Protein AF-X1L894-F1 (afdb_monomer)

Solvent-accessible surface area (backbone atoms only — not comparable to full-atom values): 7740 Å² total; per-residue (Å²): 138,91,82,78,91,79,84,74,63,86,93,44,59,90,76,36,68,68,52,55,50,50,55,46,43,44,64,72,71,45,54,77,76,86,67,96,44,71,68,57,52,55,50,51,52,52,57,46,48,60,57,44,65,78,69,63,67,86,80,81,77,84,77,46,75,64,57,51,54,54,52,53,50,53,51,50,54,49,53,50,64,73,61,56,78,83,76,69,92,71,86,83,82,86,79,93,83,82,78,95,79,87,83,87,88,86,81,88,84,78,88,130

Mean predicted aligned error: 15.14 Å

Organism: NCBI:txid412755

Foldseek 3Di:
DDDDDDDDPPPVCVPPPVSVVVVCCCVPQCVVVDDPDPVVSVVSVVVCVVVCVVVPDPDDDPCDPVNVVVVVVVVVVVVVVVPPPPPPPDDDPDDPDDDDDDDDDDDDPDDD

Secondary structure (DSSP, 8-state):
------PPPTT-GGG-HHHHHHHHHHHHHSSS---S-HHHHHHHHHHHHHHHHHH---------HHHHHHHHHHHHHHHHHHT------S--SS--S----------S-S--

Radius of gyration: 25.62 Å; Cα contacts (8 Å, |Δi|>4): 17; chains: 1; bounding box: 72×42×46 Å

Sequence (112 aa):
PNAVAVHLPIHASWLNQIEIYFAIVQKKALTPNDFLSLQMIKKRLLDFQIRYQEVARPFKWKFTRKDLKEKLKLVSDHVIKQYQPTTSQDSISEELLSGNKIQKTSSAYAYT

pLDDT: mean 75.33, std 21.71, range [30.62, 97.06]

Structure (mmCIF, N/CA/C/O backbone):
data_AF-X1L894-F1
#
_entry.id   AF-X1L894-F1
#
loop_
_atom_site.group_PDB
_atom_site.id
_atom_site.type_symbol
_atom_site.label_atom_id
_atom_site.label_alt_id
_atom_site.label_comp_id
_atom_site.label_asym_id
_atom_site.label_entity_id
_atom_site.label_seq_id
_atom_site.pdbx_PDB_ins_code
_atom_site.Cartn_x
_atom_site.Cartn_y
_atom_site.Cartn_z
_atom_site.occupancy
_atom_site.B_iso_or_equiv
_atom_site.auth_seq_id
_atom_site.auth_comp_id
_atom_site.auth_asym_id
_atom_site.auth_atom_id
_atom_site.pdbx_PDB_model_num
ATOM 1 N N . PRO A 1 1 ? 7.144 -27.912 -0.791 1.00 61.25 1 PRO A N 1
ATOM 2 C CA . PRO A 1 1 ? 6.826 -26.472 -0.631 1.00 61.25 1 PRO A CA 1
ATOM 3 C C . PRO A 1 1 ? 7.401 -25.666 -1.810 1.00 61.25 1 PRO A C 1
ATOM 5 O O . PRO A 1 1 ? 8.593 -25.765 -2.068 1.00 61.25 1 PRO A O 1
ATOM 8 N N . ASN A 1 2 ? 6.556 -24.922 -2.538 1.00 83.31 2 ASN A N 1
ATOM 9 C CA . ASN A 1 2 ? 6.882 -24.352 -3.861 1.00 83.31 2 ASN A CA 1
ATOM 10 C C . ASN A 1 2 ? 6.925 -22.809 -3.860 1.00 83.31 2 ASN A C 1
ATOM 12 O O . ASN A 1 2 ? 6.476 -22.176 -4.812 1.00 83.31 2 ASN A O 1
ATOM 16 N N . ALA A 1 3 ? 7.396 -22.185 -2.780 1.00 85.31 3 ALA A N 1
ATOM 17 C CA . ALA A 1 3 ? 7.553 -20.732 -2.727 1.00 85.31 3 ALA A CA 1
ATOM 18 C C . ALA A 1 3 ? 8.997 -20.353 -3.087 1.00 85.31 3 ALA A C 1
ATOM 20 O O . ALA A 1 3 ? 9.933 -20.839 -2.457 1.00 85.31 3 ALA A O 1
ATOM 21 N N . VAL A 1 4 ? 9.169 -19.485 -4.087 1.00 86.25 4 VAL A N 1
ATOM 22 C CA . VAL A 1 4 ? 10.472 -18.934 -4.486 1.00 86.25 4 VAL A CA 1
ATOM 23 C C . VAL A 1 4 ? 10.519 -17.467 -4.082 1.00 86.25 4 VAL A C 1
ATOM 25 O O . VAL A 1 4 ? 9.667 -16.679 -4.490 1.00 86.25 4 VAL A O 1
ATOM 28 N N . ALA A 1 5 ? 11.511 -17.099 -3.273 1.00 86.06 5 ALA A N 1
ATOM 29 C CA . ALA A 1 5 ? 11.754 -15.706 -2.925 1.00 86.06 5 ALA A CA 1
ATOM 30 C C . ALA A 1 5 ? 12.333 -14.958 -4.136 1.00 86.06 5 ALA A C 1
ATOM 32 O O . ALA A 1 5 ? 13.293 -15.412 -4.756 1.00 86.06 5 ALA A O 1
ATOM 33 N N . VAL A 1 6 ? 11.754 -13.802 -4.463 1.00 83.06 6 VAL A N 1
ATOM 34 C CA . VAL A 1 6 ? 12.240 -12.912 -5.524 1.00 83.06 6 VAL A CA 1
ATOM 35 C C . VAL A 1 6 ? 12.650 -11.593 -4.886 1.00 83.06 6 VAL A C 1
ATOM 37 O O . VAL A 1 6 ? 11.828 -10.911 -4.276 1.00 83.06 6 VAL A O 1
ATOM 40 N N . HIS A 1 7 ? 13.924 -11.233 -5.022 1.00 83.44 7 HIS A N 1
ATOM 41 C CA . HIS A 1 7 ? 14.451 -9.975 -4.502 1.00 83.44 7 HIS A CA 1
ATOM 42 C C . HIS A 1 7 ? 14.248 -8.847 -5.516 1.00 83.44 7 HIS A C 1
ATOM 44 O O . HIS A 1 7 ? 14.547 -8.998 -6.701 1.00 83.44 7 HIS A O 1
ATOM 50 N N . LEU A 1 8 ? 13.740 -7.708 -5.043 1.00 82.12 8 LEU A N 1
ATOM 51 C CA . LEU A 1 8 ? 13.641 -6.496 -5.852 1.00 82.12 8 LEU A CA 1
ATOM 52 C C . LEU A 1 8 ? 15.004 -5.787 -5.904 1.00 82.12 8 LEU A C 1
ATOM 54 O O . LEU A 1 8 ? 15.765 -5.869 -4.936 1.00 82.12 8 LEU A O 1
ATOM 58 N N .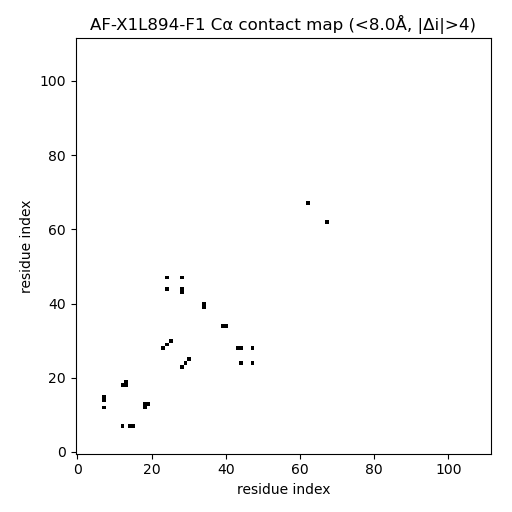 PRO A 1 9 ? 15.313 -5.059 -6.993 1.00 79.00 9 PRO A N 1
ATOM 59 C CA . PRO A 1 9 ? 16.485 -4.195 -7.038 1.00 79.00 9 PRO A CA 1
ATOM 60 C C . PRO A 1 9 ? 16.488 -3.183 -5.888 1.00 79.00 9 PRO A C 1
ATOM 62 O O . PRO A 1 9 ? 15.438 -2.717 -5.433 1.00 79.00 9 PRO A O 1
ATOM 65 N N . ILE A 1 10 ? 17.684 -2.807 -5.443 1.00 78.19 10 ILE A N 1
ATOM 66 C CA . ILE A 1 10 ? 17.860 -1.806 -4.389 1.00 78.19 10 ILE A CA 1
ATOM 67 C C . ILE A 1 10 ? 17.226 -0.481 -4.854 1.00 78.19 10 ILE A C 1
ATOM 69 O O . ILE A 1 10 ? 17.335 -0.103 -6.019 1.00 78.19 10 ILE A O 1
ATOM 73 N N . HIS A 1 11 ? 16.514 0.196 -3.947 1.00 78.19 11 HIS A N 1
ATOM 74 C CA . HIS A 1 11 ? 15.739 1.424 -4.200 1.00 78.19 11 HIS A CA 1
ATOM 75 C C . HIS A 1 11 ? 14.513 1.274 -5.128 1.00 78.19 11 HIS A C 1
ATOM 77 O O . HIS A 1 11 ? 13.900 2.273 -5.507 1.00 78.19 11 HIS A O 1
ATOM 83 N N . ALA A 1 12 ? 14.083 0.048 -5.451 1.00 81.44 12 ALA A N 1
ATOM 84 C CA . ALA A 1 12 ? 12.874 -0.208 -6.242 1.00 81.44 12 ALA A CA 1
ATOM 85 C C . ALA A 1 12 ? 11.624 -0.494 -5.382 1.00 81.44 12 ALA A C 1
ATOM 87 O O . ALA A 1 12 ? 10.787 -1.315 -5.757 1.00 81.44 12 ALA A O 1
ATOM 88 N N . SER A 1 13 ? 11.458 0.184 -4.237 1.00 78.62 13 SER A N 1
ATOM 89 C CA . SER A 1 13 ? 10.285 0.001 -3.356 1.00 78.62 13 SER A CA 1
ATOM 90 C C . SER A 1 13 ? 8.958 0.309 -4.059 1.00 78.62 13 SER A C 1
ATOM 92 O O . SER A 1 13 ? 7.940 -0.300 -3.754 1.00 78.62 13 SER A O 1
ATOM 94 N N . TRP A 1 14 ? 8.971 1.169 -5.080 1.00 77.44 14 TRP A N 1
ATOM 95 C CA . TRP A 1 14 ? 7.810 1.461 -5.926 1.00 77.44 14 TRP A CA 1
ATOM 96 C C . TRP A 1 14 ? 7.322 0.257 -6.755 1.00 77.44 14 TRP A C 1
ATOM 98 O O . TRP A 1 14 ? 6.180 0.260 -7.214 1.00 77.44 14 TRP A O 1
ATOM 108 N N . LEU A 1 15 ? 8.163 -0.767 -6.952 1.00 76.94 15 LEU A N 1
ATOM 109 C CA . LEU A 1 15 ? 7.788 -2.032 -7.595 1.00 76.94 15 LEU A CA 1
ATOM 110 C C . LEU A 1 15 ? 7.178 -3.024 -6.590 1.00 76.94 15 LEU A C 1
ATOM 112 O O . LEU A 1 15 ? 6.553 -4.010 -6.981 1.00 76.94 15 LEU A O 1
ATOM 116 N N . ASN A 1 16 ? 7.342 -2.769 -5.291 1.00 84.81 16 ASN A N 1
ATOM 117 C CA . ASN A 1 16 ? 6.863 -3.649 -4.243 1.00 84.81 16 ASN A CA 1
ATOM 118 C C . ASN A 1 16 ? 5.356 -3.460 -4.016 1.00 84.81 16 ASN A C 1
ATOM 120 O O . ASN A 1 16 ? 4.891 -2.391 -3.625 1.00 84.81 16 ASN A O 1
ATOM 124 N N . GLN A 1 17 ? 4.578 -4.523 -4.226 1.00 83.50 17 GLN A N 1
ATOM 125 C CA . GLN A 1 17 ? 3.119 -4.472 -4.098 1.00 83.50 17 GLN A CA 1
ATOM 126 C C . GLN A 1 17 ? 2.661 -4.114 -2.679 1.00 83.50 17 GLN A C 1
ATOM 128 O O . GLN A 1 17 ? 1.668 -3.401 -2.524 1.00 83.50 17 GLN A O 1
ATOM 133 N N . ILE A 1 18 ? 3.386 -4.564 -1.648 1.00 88.25 18 ILE A N 1
ATOM 134 C CA . ILE A 1 18 ? 3.013 -4.264 -0.259 1.00 88.25 18 ILE A CA 1
ATOM 135 C C . ILE A 1 18 ? 3.176 -2.773 0.066 1.00 88.25 18 ILE A C 1
ATOM 137 O O . ILE A 1 18 ? 2.348 -2.206 0.772 1.00 88.25 18 ILE A O 1
ATOM 141 N N . GLU A 1 19 ? 4.169 -2.107 -0.527 1.00 90.06 19 GLU A N 1
ATOM 142 C CA . GLU A 1 19 ? 4.395 -0.665 -0.351 1.00 90.06 19 GLU A CA 1
ATOM 143 C C . GLU A 1 19 ? 3.247 0.147 -0.963 1.00 90.06 19 GLU A C 1
ATOM 145 O O . GLU A 1 19 ? 2.753 1.107 -0.369 1.00 90.06 19 GLU A O 1
ATOM 150 N N . ILE A 1 20 ? 2.744 -0.281 -2.128 1.00 88.31 20 ILE A N 1
ATOM 151 C CA . ILE A 1 20 ? 1.564 0.328 -2.761 1.00 88.31 20 ILE A CA 1
ATOM 152 C C . ILE A 1 20 ? 0.335 0.175 -1.855 1.00 88.31 20 ILE A C 1
ATOM 154 O O . ILE A 1 20 ? -0.426 1.131 -1.682 1.00 88.31 20 ILE A O 1
ATOM 158 N N . TYR A 1 21 ? 0.141 -1.002 -1.255 1.00 91.56 21 TYR A N 1
ATOM 159 C CA . TYR A 1 21 ? -0.952 -1.231 -0.311 1.00 91.56 21 TYR A CA 1
ATOM 160 C C . TYR A 1 21 ? -0.846 -0.312 0.916 1.00 91.56 21 TYR A C 1
ATOM 162 O O . TYR A 1 21 ? -1.827 0.352 1.261 1.00 91.56 21 TYR A O 1
ATOM 170 N N . PHE A 1 22 ? 0.336 -0.181 1.523 1.00 92.62 22 PHE A N 1
ATOM 171 C CA . PHE A 1 22 ? 0.539 0.722 2.661 1.00 92.62 22 PHE A CA 1
ATOM 172 C C . PHE A 1 22 ? 0.308 2.193 2.311 1.00 92.62 22 PHE A C 1
ATOM 174 O O . PHE A 1 22 ? -0.323 2.910 3.089 1.00 92.62 22 PHE A O 1
ATOM 181 N N . ALA A 1 23 ? 0.692 2.639 1.113 1.00 92.31 23 ALA A N 1
ATOM 182 C CA . ALA A 1 23 ? 0.364 3.986 0.652 1.00 92.31 23 ALA A CA 1
ATOM 183 C C . ALA A 1 23 ? -1.159 4.222 0.559 1.00 92.31 23 ALA A C 1
ATOM 185 O O . ALA A 1 23 ? -1.641 5.325 0.835 1.00 92.31 23 ALA A O 1
ATOM 186 N N . ILE A 1 24 ? -1.937 3.199 0.187 1.00 93.94 24 ILE A N 1
ATOM 187 C CA . ILE A 1 24 ? -3.405 3.276 0.147 1.00 93.94 24 ILE A CA 1
ATOM 188 C C . ILE A 1 24 ? -3.985 3.302 1.563 1.00 93.94 24 ILE A C 1
ATOM 190 O O . ILE A 1 24 ? -4.859 4.130 1.828 1.00 93.94 24 ILE A O 1
ATOM 194 N N . VAL A 1 25 ? -3.499 2.443 2.464 1.00 95.75 25 VAL A N 1
ATOM 195 C CA . VAL A 1 25 ? -3.895 2.433 3.883 1.00 95.75 25 VAL A CA 1
ATOM 196 C C . VAL A 1 25 ? -3.653 3.807 4.504 1.00 95.75 25 VAL A C 1
ATOM 198 O O . VAL A 1 25 ? -4.571 4.379 5.091 1.00 95.75 25 VAL A O 1
ATOM 201 N N . GLN A 1 26 ? -2.470 4.387 4.294 1.00 96.06 26 GLN A N 1
ATOM 202 C CA . GLN A 1 26 ? -2.136 5.715 4.798 1.00 96.06 26 GLN A CA 1
ATOM 203 C C . GLN A 1 26 ? -3.161 6.756 4.337 1.00 96.06 26 GLN A C 1
ATOM 205 O O . GLN A 1 26 ? -3.753 7.458 5.154 1.00 96.06 26 GLN A O 1
ATOM 210 N N . LYS A 1 27 ? -3.420 6.814 3.027 1.00 95.81 27 LYS A N 1
ATOM 211 C CA . LYS A 1 27 ? -4.313 7.814 2.423 1.00 95.81 27 LYS A CA 1
ATOM 212 C C . LYS A 1 27 ? -5.787 7.626 2.775 1.00 95.81 27 LYS A C 1
ATOM 214 O O . LYS A 1 27 ? -6.512 8.610 2.830 1.00 95.81 27 LYS A O 1
ATOM 219 N N . LYS A 1 28 ? -6.258 6.385 2.935 1.00 94.75 28 LYS A N 1
ATOM 220 C CA . LYS A 1 28 ? -7.698 6.082 3.056 1.00 94.75 28 LYS A CA 1
ATOM 221 C C . LYS A 1 28 ? -8.153 5.703 4.460 1.00 94.75 28 LYS A C 1
ATOM 223 O O . LYS A 1 28 ? -9.333 5.853 4.766 1.00 94.75 28 LYS A O 1
ATOM 228 N N . ALA A 1 29 ? -7.262 5.166 5.283 1.00 94.94 29 ALA A N 1
ATOM 229 C CA . ALA A 1 29 ? -7.597 4.685 6.619 1.00 94.94 29 ALA A CA 1
ATOM 230 C C . ALA A 1 29 ? -6.986 5.547 7.724 1.00 94.94 29 ALA A C 1
ATOM 232 O O . ALA A 1 29 ? -7.624 5.676 8.767 1.00 94.94 29 ALA A O 1
ATOM 233 N N . LEU A 1 30 ? -5.801 6.124 7.484 1.00 95.38 30 LEU A N 1
ATOM 234 C CA . LEU A 1 30 ? -4.992 6.818 8.494 1.00 95.38 30 LEU A CA 1
ATOM 235 C C . LEU A 1 30 ? -4.831 8.327 8.240 1.00 95.38 30 LEU A C 1
ATOM 237 O O . LEU A 1 30 ? -4.019 8.965 8.901 1.00 95.38 30 LEU A O 1
ATOM 241 N N . THR A 1 31 ? -5.555 8.900 7.272 1.00 94.06 31 THR A N 1
ATOM 242 C CA . THR A 1 31 ? -5.533 10.346 6.998 1.00 94.06 31 THR A CA 1
ATOM 243 C C . THR A 1 31 ? -6.945 10.933 7.133 1.00 94.06 31 THR A C 1
ATOM 245 O O . THR A 1 31 ? -7.830 10.492 6.394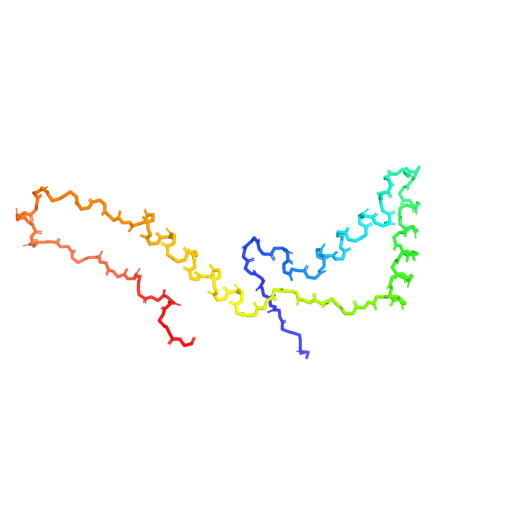 1.00 94.06 31 THR A O 1
ATOM 248 N N . PRO A 1 32 ? -7.160 11.929 8.017 1.00 91.25 32 PRO A N 1
ATOM 249 C CA . PRO A 1 32 ? -6.217 12.420 9.032 1.00 91.25 32 PRO A CA 1
ATOM 250 C C . PRO A 1 32 ? -5.944 11.366 10.125 1.00 91.25 32 PRO A C 1
ATOM 252 O O . PRO A 1 32 ? -6.731 10.440 10.316 1.00 91.25 32 PRO A O 1
ATOM 255 N N . ASN A 1 33 ? -4.803 11.478 10.810 1.00 89.44 33 ASN A N 1
ATOM 256 C CA . ASN A 1 33 ? -4.327 10.487 11.785 1.00 89.44 33 ASN A CA 1
ATOM 257 C C . ASN A 1 33 ? -4.835 10.780 13.209 1.00 89.44 33 ASN A C 1
ATOM 259 O O . ASN A 1 33 ? -4.062 10.782 14.166 1.00 89.44 33 ASN A O 1
ATOM 263 N N . ASP A 1 34 ? -6.131 11.055 13.343 1.00 90.38 34 ASP A N 1
ATOM 264 C CA . ASP A 1 34 ? -6.729 11.497 14.603 1.00 90.38 34 ASP A CA 1
ATOM 265 C C . ASP A 1 34 ? -7.332 10.304 15.347 1.00 90.38 34 ASP A C 1
ATOM 267 O O . ASP A 1 34 ? -8.497 9.939 15.161 1.00 90.38 34 ASP A O 1
ATOM 271 N N . PHE A 1 35 ? -6.519 9.662 16.190 1.00 93.38 35 PHE A N 1
ATOM 272 C CA . PHE A 1 35 ? -6.950 8.515 16.983 1.00 93.38 35 PHE A CA 1
ATOM 273 C C . PHE A 1 35 ? -6.698 8.709 18.476 1.00 93.38 35 PHE A C 1
ATOM 275 O O . PHE A 1 35 ? -5.607 9.074 18.897 1.00 93.38 35 PHE A O 1
ATOM 282 N N . LEU A 1 36 ? -7.703 8.378 19.291 1.00 94.12 36 LEU A N 1
ATOM 283 C CA . LEU A 1 36 ? -7.650 8.510 20.751 1.00 94.12 36 LEU A CA 1
ATOM 284 C C . LEU A 1 36 ? -6.981 7.314 21.449 1.00 94.12 36 LEU A C 1
ATOM 286 O O . LEU A 1 36 ? -6.683 7.378 22.637 1.00 94.12 36 LEU A O 1
ATOM 290 N N . SER A 1 37 ? -6.777 6.194 20.744 1.00 96.00 37 SER A N 1
ATOM 291 C CA . SER A 1 37 ? -6.102 5.014 21.292 1.00 96.00 37 SER A CA 1
ATOM 292 C C . SER A 1 37 ? -5.560 4.081 20.209 1.00 96.00 37 SER A C 1
ATOM 294 O O . SER A 1 37 ? -6.060 4.030 19.081 1.00 96.00 37 SER A O 1
ATOM 296 N N . LEU A 1 38 ? -4.586 3.253 20.593 1.00 95.75 38 LEU A N 1
ATOM 297 C CA . LEU A 1 38 ? -4.030 2.206 19.734 1.00 95.75 38 LEU A CA 1
ATOM 298 C C . LEU A 1 38 ? -5.080 1.158 19.324 1.00 95.75 38 LEU A C 1
ATOM 300 O O . LEU A 1 38 ? -5.053 0.658 18.200 1.00 95.75 38 LEU A O 1
ATOM 304 N N . GLN A 1 39 ? -6.033 0.845 20.208 1.00 96.88 39 GLN A N 1
ATOM 305 C CA . GLN A 1 39 ? -7.108 -0.103 19.900 1.00 96.88 39 GLN A CA 1
ATOM 306 C C . GLN A 1 39 ? -8.004 0.411 18.772 1.00 96.88 39 GLN A C 1
ATOM 308 O O . GLN A 1 39 ? -8.425 -0.366 17.913 1.00 96.88 39 GLN A O 1
ATOM 313 N N . MET A 1 40 ? -8.237 1.726 18.724 1.00 96.50 40 MET A N 1
ATOM 314 C CA . MET A 1 40 ? -9.026 2.346 17.664 1.00 96.50 40 MET A CA 1
ATOM 315 C C . MET A 1 40 ? -8.327 2.234 16.304 1.00 96.50 40 MET A C 1
ATOM 317 O O . MET A 1 40 ? -8.970 1.873 15.319 1.00 96.50 40 MET A O 1
ATOM 321 N N . ILE A 1 41 ? -7.006 2.440 16.262 1.00 95.88 41 ILE A N 1
ATOM 322 C CA . ILE A 1 41 ? -6.193 2.245 15.049 1.00 95.88 41 ILE A CA 1
ATOM 323 C C . ILE A 1 41 ? -6.249 0.781 14.599 1.00 95.88 41 ILE A C 1
ATOM 325 O O . ILE A 1 41 ? -6.516 0.501 13.431 1.00 95.88 41 ILE A O 1
ATOM 329 N N . LYS A 1 42 ? -6.055 -0.168 15.526 1.00 96.62 42 LYS A N 1
ATOM 330 C CA . LYS A 1 42 ? -6.106 -1.605 15.219 1.00 96.62 42 LYS A CA 1
ATOM 331 C C . LYS A 1 42 ? -7.449 -1.996 14.606 1.00 96.62 42 LYS A C 1
ATOM 333 O O . LYS A 1 42 ? -7.478 -2.643 13.560 1.00 96.62 42 LYS A O 1
ATOM 338 N N . LYS A 1 43 ? -8.555 -1.572 15.224 1.00 96.69 43 LYS A N 1
ATOM 339 C CA . LYS A 1 43 ? -9.901 -1.818 14.699 1.00 96.69 43 LYS A CA 1
ATOM 340 C C . LYS A 1 43 ? -10.080 -1.195 13.314 1.00 96.69 43 LYS A C 1
ATOM 342 O O . LYS A 1 43 ? -10.527 -1.878 12.398 1.00 96.69 43 LYS A O 1
ATOM 347 N N . ARG A 1 44 ? -9.666 0.063 13.137 1.00 96.19 44 ARG A N 1
ATOM 348 C CA . ARG A 1 44 ? -9.749 0.771 11.853 1.00 96.19 44 ARG A CA 1
ATOM 349 C C . ARG A 1 44 ? -9.010 0.035 10.734 1.00 96.19 44 ARG A C 1
ATOM 351 O O . ARG A 1 44 ? -9.547 -0.061 9.633 1.00 96.19 44 ARG A O 1
ATOM 358 N N . LEU A 1 45 ? -7.811 -0.482 11.005 1.00 96.88 45 LEU A N 1
ATOM 359 C CA . LEU A 1 45 ? -7.008 -1.230 10.033 1.00 96.88 45 LEU A CA 1
ATOM 360 C C . LEU A 1 45 ? -7.645 -2.575 9.656 1.00 96.88 45 LEU A C 1
ATOM 362 O O . LEU A 1 45 ? -7.678 -2.913 8.475 1.00 96.88 45 LEU A O 1
ATOM 366 N N . LEU A 1 46 ? -8.179 -3.317 10.631 1.00 97.06 46 LEU A N 1
ATOM 367 C CA . LEU A 1 46 ? -8.861 -4.593 10.378 1.00 97.06 46 LEU A CA 1
ATOM 368 C C . LEU A 1 46 ? -10.153 -4.399 9.574 1.00 97.06 46 LEU A C 1
ATOM 370 O O . LEU A 1 46 ? -10.363 -5.081 8.572 1.00 97.06 46 LEU A O 1
ATOM 374 N N . ASP A 1 47 ? -10.974 -3.421 9.958 1.00 96.88 47 ASP A N 1
ATOM 375 C CA . ASP A 1 47 ? 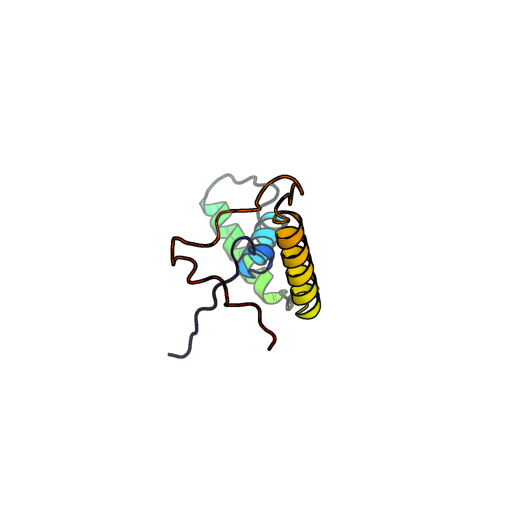-12.205 -3.087 9.235 1.00 96.88 47 ASP A CA 1
ATOM 376 C C . ASP A 1 47 ? -11.882 -2.599 7.807 1.00 96.88 47 ASP A C 1
ATOM 378 O O . ASP A 1 47 ? -12.564 -2.957 6.843 1.00 96.88 47 ASP A O 1
ATOM 382 N N . PHE A 1 48 ? -10.803 -1.817 7.644 1.00 96.56 48 PHE A N 1
ATOM 383 C CA . PHE A 1 48 ? -10.316 -1.402 6.327 1.00 96.56 48 PHE A CA 1
ATOM 384 C C . PHE A 1 48 ? -9.890 -2.600 5.477 1.00 96.56 48 PHE A C 1
ATOM 386 O O . PHE A 1 48 ? -10.251 -2.646 4.304 1.00 96.56 48 PHE A O 1
ATOM 393 N N . GLN A 1 49 ? -9.151 -3.558 6.043 1.00 95.94 49 GLN A N 1
ATOM 394 C CA . GLN A 1 49 ? -8.707 -4.753 5.327 1.00 95.94 49 GLN A CA 1
ATOM 395 C C . GLN A 1 49 ? -9.897 -5.538 4.768 1.00 95.94 49 GLN A C 1
ATOM 397 O O . GLN A 1 49 ? -9.899 -5.835 3.575 1.00 95.94 49 GLN A O 1
ATOM 402 N N . ILE A 1 50 ? -10.902 -5.837 5.601 1.00 96.81 50 ILE A N 1
ATOM 403 C CA . ILE A 1 50 ? -12.098 -6.596 5.192 1.00 96.81 50 ILE A CA 1
ATOM 404 C C . ILE A 1 50 ? -12.776 -5.898 4.010 1.00 96.81 50 ILE A C 1
ATOM 406 O O . ILE A 1 50 ? -12.932 -6.480 2.939 1.00 96.81 50 ILE A O 1
ATOM 410 N N . ARG A 1 51 ? -13.073 -4.603 4.158 1.00 95.94 51 ARG A N 1
ATOM 411 C CA . ARG A 1 51 ? -13.709 -3.815 3.096 1.00 95.94 51 ARG A CA 1
ATOM 412 C C . ARG A 1 51 ? -12.842 -3.719 1.840 1.00 95.94 51 ARG A C 1
ATOM 414 O O . ARG A 1 51 ? -13.359 -3.741 0.727 1.00 95.94 51 ARG A O 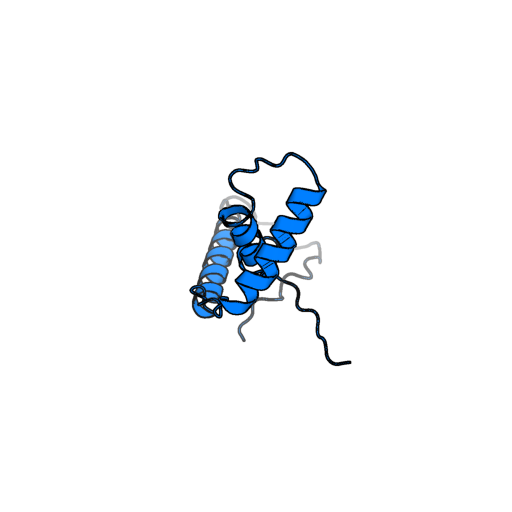1
ATOM 421 N N . TYR A 1 52 ? -11.530 -3.542 1.993 1.00 94.69 52 TYR A N 1
ATOM 422 C CA . TYR A 1 52 ? -10.627 -3.390 0.858 1.00 94.69 52 TYR A CA 1
ATOM 423 C C . TYR A 1 52 ? -10.522 -4.687 0.054 1.00 94.69 52 TYR A C 1
ATOM 425 O O . TYR A 1 52 ? -10.487 -4.611 -1.168 1.00 94.69 52 TYR A O 1
ATOM 433 N N . GLN A 1 53 ? -10.536 -5.855 0.705 1.00 93.44 53 GLN A N 1
ATOM 434 C CA . GLN A 1 53 ? -10.516 -7.160 0.034 1.00 93.44 53 GLN A CA 1
ATOM 435 C C . GLN A 1 53 ? -11.714 -7.361 -0.904 1.00 93.44 53 GLN A C 1
ATOM 437 O O . GLN A 1 53 ? -11.537 -7.889 -1.998 1.00 93.44 53 GLN A O 1
ATOM 442 N N . GLU A 1 54 ? -12.901 -6.882 -0.527 1.00 95.75 54 GLU A N 1
ATOM 443 C CA . GLU A 1 54 ? -14.119 -6.998 -1.345 1.00 95.75 54 GLU A CA 1
ATOM 444 C C . GLU A 1 54 ? -14.079 -6.134 -2.614 1.00 95.75 54 GLU A C 1
ATOM 446 O O . GLU A 1 54 ? -14.634 -6.500 -3.649 1.00 95.75 54 GLU A O 1
ATOM 451 N N . VAL A 1 55 ? -13.431 -4.967 -2.545 1.00 93.12 55 VAL A N 1
ATOM 452 C CA . VAL A 1 55 ? -13.423 -3.978 -3.640 1.00 93.12 55 VAL A CA 1
ATOM 453 C C . VAL A 1 55 ? -12.103 -3.925 -4.405 1.00 93.12 55 VAL A C 1
ATOM 455 O O . VAL A 1 55 ? -12.003 -3.207 -5.409 1.00 93.12 55 VAL A O 1
ATOM 458 N N . ALA A 1 56 ? -11.074 -4.621 -3.919 1.00 89.81 56 ALA A N 1
ATOM 459 C CA . ALA A 1 56 ? -9.748 -4.616 -4.510 1.00 89.81 56 ALA A CA 1
ATOM 460 C C . ALA A 1 56 ? -9.819 -5.110 -5.955 1.00 89.81 56 ALA A C 1
ATOM 462 O O . ALA A 1 56 ? -10.422 -6.130 -6.278 1.00 89.81 56 ALA A O 1
ATOM 463 N N . ARG A 1 57 ? -9.165 -4.365 -6.843 1.00 88.12 57 ARG A N 1
ATOM 464 C CA . ARG A 1 57 ? -8.981 -4.755 -8.239 1.00 88.12 57 ARG A CA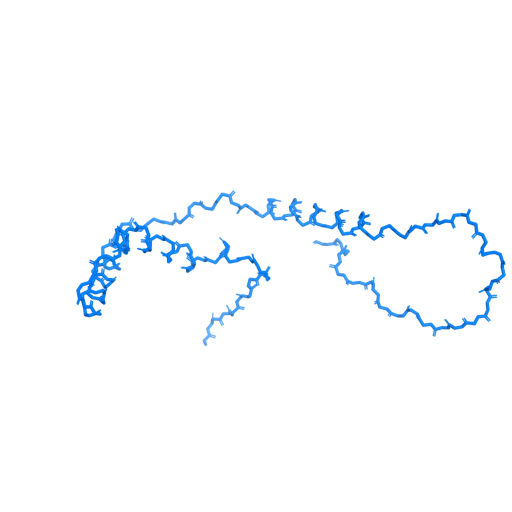 1
ATOM 465 C C . ARG A 1 57 ? -7.495 -4.959 -8.491 1.00 88.12 57 ARG A C 1
ATOM 467 O O . ARG A 1 57 ? -6.697 -4.233 -7.892 1.00 88.12 57 ARG A O 1
ATOM 474 N N . PRO A 1 58 ? -7.114 -5.880 -9.393 1.00 85.88 58 PRO A N 1
ATOM 475 C CA . PRO A 1 58 ? -5.726 -6.027 -9.798 1.00 85.88 58 PRO A CA 1
ATOM 476 C C . PRO A 1 58 ? -5.127 -4.678 -10.200 1.00 85.88 58 PRO A C 1
ATOM 478 O O . PRO A 1 58 ? -5.739 -3.906 -10.949 1.00 85.88 58 PRO A O 1
ATOM 481 N N . PHE A 1 59 ? -3.928 -4.388 -9.701 1.00 80.12 59 PHE A N 1
ATOM 482 C CA . PHE A 1 59 ? -3.220 -3.172 -10.068 1.00 80.12 59 PHE A CA 1
ATOM 483 C C . PHE A 1 59 ? -2.896 -3.199 -11.561 1.00 80.12 59 PHE A C 1
ATOM 485 O O . PHE A 1 59 ? -2.258 -4.124 -12.065 1.00 80.12 59 PHE A O 1
ATOM 492 N N . LYS A 1 60 ? -3.328 -2.160 -12.280 1.00 82.44 60 LYS A N 1
ATOM 493 C CA . LYS A 1 60 ? -2.926 -1.955 -13.672 1.00 82.44 60 LYS A CA 1
ATOM 494 C C . LYS A 1 60 ? -1.513 -1.391 -13.688 1.00 82.44 60 LYS A C 1
ATOM 496 O O . LYS A 1 60 ? -1.315 -0.190 -13.500 1.00 82.44 60 LYS A O 1
ATOM 501 N N . TRP A 1 61 ? -0.540 -2.268 -13.896 1.00 82.00 61 TRP A N 1
ATOM 502 C CA . TRP A 1 61 ? 0.854 -1.883 -14.061 1.00 82.00 61 TRP A CA 1
ATOM 503 C C . TRP A 1 61 ? 1.011 -0.974 -15.276 1.00 82.00 61 TRP A C 1
ATOM 505 O O . TRP A 1 61 ? 0.709 -1.367 -16.399 1.00 82.00 61 TRP A O 1
ATOM 515 N N . LYS A 1 62 ? 1.478 0.252 -15.037 1.00 80.19 62 LYS A N 1
ATOM 516 C CA . LYS A 1 62 ? 1.845 1.190 -16.105 1.00 80.19 62 LYS A CA 1
ATOM 517 C C . LYS A 1 62 ? 3.312 1.063 -16.513 1.00 80.19 62 LYS A C 1
ATOM 519 O O . LYS A 1 62 ? 3.657 1.495 -17.598 1.00 80.19 62 LYS A O 1
ATOM 524 N N . PHE A 1 63 ? 4.145 0.488 -15.641 1.00 80.44 63 PHE A N 1
ATOM 525 C CA . PHE A 1 63 ? 5.562 0.256 -15.892 1.00 80.44 63 PHE A CA 1
ATOM 526 C C . PHE A 1 63 ? 5.767 -1.157 -16.434 1.00 80.44 63 PHE A C 1
ATOM 528 O O . PHE A 1 63 ? 5.489 -2.152 -15.761 1.00 80.44 63 PHE A O 1
ATOM 535 N N . THR A 1 64 ? 6.220 -1.234 -17.671 1.00 84.62 64 THR A N 1
ATOM 536 C CA . THR A 1 64 ? 6.378 -2.454 -18.450 1.00 84.62 64 THR A CA 1
ATOM 537 C C . THR A 1 64 ? 7.832 -2.925 -18.461 1.00 84.62 64 THR A C 1
ATOM 539 O O . THR A 1 64 ? 8.762 -2.213 -18.083 1.00 84.62 64 THR A O 1
ATOM 542 N N . ARG A 1 65 ? 8.060 -4.146 -18.962 1.00 85.38 65 ARG A N 1
ATOM 543 C CA . ARG A 1 65 ? 9.422 -4.654 -19.206 1.00 85.38 65 ARG A CA 1
ATOM 544 C C . ARG A 1 65 ? 10.201 -3.775 -20.189 1.00 85.38 65 ARG A C 1
ATOM 546 O O . ARG A 1 65 ? 11.422 -3.710 -20.094 1.00 85.38 65 ARG A O 1
ATOM 553 N N . LYS A 1 66 ? 9.508 -3.121 -21.129 1.00 88.00 66 LYS A N 1
ATOM 554 C CA . LYS A 1 66 ? 10.120 -2.189 -22.079 1.00 88.00 66 LYS A CA 1
ATOM 555 C C . LYS A 1 66 ? 10.657 -0.962 -21.342 1.00 88.00 66 LYS A C 1
ATOM 557 O O . LYS A 1 66 ? 11.834 -0.653 -21.484 1.00 88.00 66 LYS A O 1
ATOM 562 N N . ASP A 1 67 ? 9.842 -0.379 -20.467 1.00 86.44 67 ASP A N 1
ATOM 563 C CA . ASP A 1 67 ? 10.228 0.786 -19.659 1.00 86.44 67 ASP A CA 1
ATOM 564 C C . ASP A 1 67 ? 11.421 0.469 -18.742 1.00 86.44 67 ASP A C 1
ATOM 566 O O . ASP A 1 67 ? 12.305 1.304 -18.544 1.00 86.44 67 ASP A O 1
ATOM 570 N N . LEU A 1 68 ? 11.500 -0.766 -18.221 1.00 84.38 68 LEU A N 1
ATOM 571 C CA . LEU A 1 68 ? 12.670 -1.230 -17.470 1.00 84.38 68 LEU A CA 1
ATOM 572 C C . LEU A 1 68 ? 13.936 -1.237 -18.329 1.00 84.38 68 LEU A C 1
ATOM 574 O O . LEU A 1 68 ? 14.957 -0.695 -17.909 1.00 84.38 68 LEU A O 1
ATOM 578 N N . LYS A 1 69 ? 13.873 -1.841 -19.521 1.00 88.06 69 LYS A N 1
ATOM 579 C CA . LYS A 1 69 ? 15.016 -1.907 -20.444 1.00 88.06 69 LYS A CA 1
ATOM 580 C C . LYS A 1 69 ? 15.501 -0.509 -20.829 1.00 88.06 69 LYS A C 1
ATOM 582 O O . LYS A 1 69 ? 16.703 -0.261 -20.822 1.00 88.06 69 LYS A O 1
ATOM 587 N N . GLU A 1 70 ? 14.577 0.407 -21.107 1.00 89.25 70 GLU A N 1
ATOM 588 C CA . GLU A 1 70 ? 14.900 1.801 -21.426 1.00 89.25 70 GLU A CA 1
ATOM 589 C C . GLU A 1 70 ? 15.590 2.510 -20.254 1.00 89.25 70 GLU A C 1
ATOM 591 O O . GLU A 1 70 ? 16.636 3.132 -20.446 1.00 89.25 70 GLU A O 1
ATOM 596 N N . LYS A 1 71 ? 15.080 2.358 -19.023 1.00 85.00 71 LYS A N 1
ATOM 597 C CA . LYS A 1 71 ? 15.733 2.932 -17.836 1.00 85.00 71 LYS A CA 1
ATOM 598 C C . LYS A 1 71 ? 17.130 2.367 -17.595 1.00 85.00 71 LYS A C 1
ATOM 600 O O . LYS A 1 71 ? 18.032 3.135 -17.274 1.00 85.00 71 LYS A O 1
ATOM 605 N N . LEU A 1 72 ? 17.320 1.057 -17.752 1.00 86.81 72 LEU A N 1
ATOM 606 C CA . LEU A 1 72 ? 18.636 0.432 -17.588 1.00 86.81 72 LEU A CA 1
ATOM 607 C C . LEU A 1 72 ? 19.647 0.973 -18.604 1.00 86.81 72 LEU A C 1
ATOM 609 O O . LEU A 1 72 ? 20.777 1.271 -18.224 1.00 86.81 72 LEU A O 1
ATOM 613 N N . LYS A 1 73 ? 19.228 1.176 -19.860 1.00 89.00 73 LYS A N 1
ATOM 614 C CA . LYS A 1 73 ? 20.072 1.799 -20.887 1.00 89.00 73 LYS A CA 1
ATOM 615 C C . LYS A 1 73 ? 20.502 3.211 -20.479 1.00 89.00 73 LYS A C 1
ATOM 617 O O . LYS A 1 73 ? 21.689 3.505 -20.481 1.00 89.00 73 LYS A O 1
ATOM 622 N N . LEU A 1 74 ? 19.557 4.050 -20.050 1.00 85.00 74 LEU A N 1
ATOM 623 C CA . LEU A 1 74 ? 19.851 5.421 -19.613 1.00 85.00 74 LEU A CA 1
ATOM 624 C C . LEU A 1 74 ? 20.820 5.470 -18.424 1.00 85.00 74 LEU A C 1
ATOM 626 O O . LEU A 1 74 ? 21.713 6.313 -18.395 1.00 85.00 74 LEU A O 1
ATOM 630 N N . VAL A 1 75 ? 20.657 4.571 -17.447 1.00 84.56 75 VAL A N 1
ATOM 631 C CA . VAL A 1 75 ? 21.580 4.470 -16.305 1.00 84.56 75 VAL A CA 1
ATOM 632 C C . VAL A 1 75 ? 22.967 4.042 -16.778 1.00 84.56 75 VAL A C 1
ATOM 634 O O . VAL A 1 75 ? 23.949 4.649 -16.364 1.00 84.56 75 VAL A O 1
ATOM 637 N N . SER A 1 76 ? 23.054 3.051 -17.669 1.00 83.19 76 SER A N 1
ATOM 638 C CA . SER A 1 76 ? 24.325 2.613 -18.256 1.00 83.19 76 SER A CA 1
ATOM 639 C C . SER A 1 76 ? 25.030 3.757 -18.986 1.00 83.19 76 SER A C 1
ATOM 641 O O . SER A 1 76 ? 26.201 4.019 -18.723 1.00 83.19 76 SER A O 1
ATOM 643 N N . ASP A 1 77 ? 24.314 4.485 -19.843 1.00 82.69 77 ASP A N 1
ATOM 644 C CA . ASP A 1 77 ? 24.859 5.613 -20.601 1.00 82.69 77 ASP A CA 1
ATOM 645 C C . ASP A 1 77 ? 25.331 6.739 -19.664 1.00 82.69 77 ASP A C 1
ATOM 647 O O . ASP A 1 77 ? 26.385 7.339 -19.883 1.00 82.69 77 ASP A O 1
ATOM 651 N N . HIS A 1 78 ? 24.590 7.003 -18.580 1.00 77.81 78 HIS A N 1
ATOM 652 C CA . HIS A 1 78 ? 24.992 7.972 -17.561 1.00 77.81 78 HIS A CA 1
ATOM 653 C C . HIS A 1 78 ? 26.256 7.532 -16.816 1.00 77.81 78 HIS A C 1
ATOM 655 O O . HIS A 1 78 ? 27.178 8.330 -16.675 1.00 77.81 78 HIS A O 1
ATOM 661 N N . VAL A 1 79 ? 26.327 6.277 -16.364 1.00 79.81 79 VAL A N 1
ATOM 662 C CA . VAL A 1 79 ? 27.510 5.729 -15.678 1.00 79.81 79 VAL A CA 1
ATOM 663 C C . VAL A 1 79 ? 28.737 5.783 -16.592 1.00 79.81 79 VAL A C 1
ATOM 665 O O . VAL A 1 79 ? 29.798 6.219 -16.154 1.00 79.81 79 VAL A O 1
ATOM 668 N N . ILE A 1 80 ? 28.587 5.429 -17.872 1.00 74.88 80 ILE A N 1
ATOM 669 C CA . ILE A 1 80 ? 29.664 5.506 -18.871 1.00 74.88 80 ILE A CA 1
ATOM 670 C C . ILE A 1 80 ? 30.095 6.960 -19.109 1.00 74.88 80 ILE A C 1
ATOM 672 O O . ILE A 1 80 ? 31.285 7.233 -19.226 1.00 74.88 80 ILE A O 1
ATOM 676 N N . LYS A 1 81 ? 29.159 7.917 -19.136 1.00 71.31 81 LYS A N 1
ATOM 677 C CA . LYS A 1 81 ? 29.481 9.343 -19.296 1.00 71.31 81 LYS A CA 1
ATOM 678 C C . LYS A 1 81 ? 30.201 9.930 -18.077 1.00 71.31 81 LYS A C 1
ATOM 680 O O . LYS A 1 81 ? 31.074 10.773 -18.248 1.00 71.31 81 LYS A O 1
ATOM 685 N N . GLN A 1 82 ? 29.844 9.494 -16.869 1.00 63.75 82 GLN A N 1
ATOM 686 C CA . GLN A 1 82 ? 30.528 9.887 -15.629 1.00 63.75 82 GLN A CA 1
ATOM 687 C C . GLN A 1 82 ? 31.920 9.251 -15.506 1.00 63.75 82 GLN A C 1
ATOM 689 O O . GLN A 1 82 ? 32.790 9.803 -14.842 1.00 63.75 82 GLN A O 1
ATOM 694 N N . TYR A 1 83 ? 32.135 8.109 -16.164 1.00 57.97 83 TYR A N 1
ATOM 695 C CA . TYR A 1 83 ? 33.416 7.410 -16.241 1.00 57.97 83 TYR A CA 1
ATOM 696 C C . TYR A 1 83 ? 34.043 7.542 -17.638 1.00 57.97 83 TYR A C 1
ATOM 698 O O . TYR A 1 83 ? 34.537 6.575 -18.214 1.00 57.97 83 TYR A O 1
ATOM 706 N N . GLN A 1 84 ? 34.018 8.745 -18.213 1.00 48.78 84 GLN A N 1
ATOM 707 C CA . GLN A 1 84 ? 34.997 9.082 -19.241 1.00 48.78 84 GLN A CA 1
ATOM 708 C C . GLN A 1 84 ? 36.305 9.388 -18.505 1.00 48.78 84 GLN A C 1
ATOM 710 O O . GLN A 1 84 ? 36.334 10.372 -17.760 1.00 48.78 84 GLN A O 1
ATOM 715 N N . PRO A 1 85 ? 37.376 8.580 -18.642 1.00 45.47 85 PRO A N 1
ATOM 716 C CA . PRO A 1 85 ? 38.674 9.037 -18.183 1.00 45.47 85 PRO A CA 1
ATOM 717 C C . PRO A 1 85 ? 38.948 10.334 -18.938 1.00 45.47 85 PRO A C 1
ATOM 719 O O . PRO A 1 85 ? 38.820 10.383 -20.162 1.00 45.47 85 PRO A O 1
ATOM 722 N N . THR A 1 86 ? 39.274 11.403 -18.219 1.00 41.03 86 THR A N 1
ATOM 723 C CA . THR A 1 86 ? 39.873 1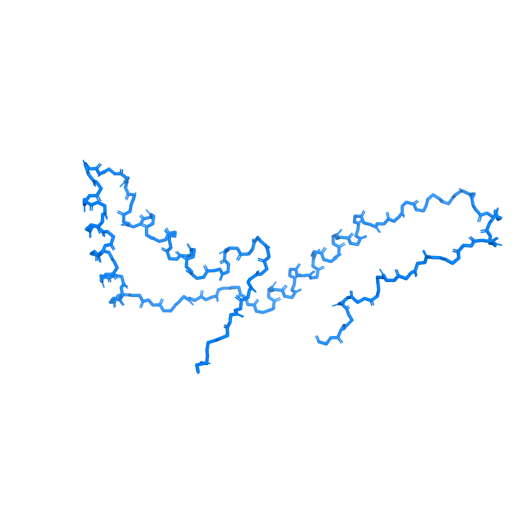2.581 -18.835 1.00 41.03 86 THR A CA 1
ATOM 724 C C . THR A 1 86 ? 41.190 12.116 -19.438 1.00 41.03 86 THR A C 1
ATOM 726 O O . THR A 1 86 ? 42.217 12.083 -18.761 1.00 41.03 86 THR A O 1
ATOM 729 N N . THR A 1 87 ? 41.166 11.678 -20.692 1.00 43.00 87 THR A N 1
ATOM 730 C CA . THR A 1 87 ? 42.380 11.532 -21.476 1.00 43.00 87 THR A CA 1
ATOM 731 C C . THR A 1 87 ? 42.841 12.952 -21.767 1.00 43.00 87 THR A C 1
ATOM 733 O O . THR A 1 87 ? 42.517 13.530 -22.799 1.00 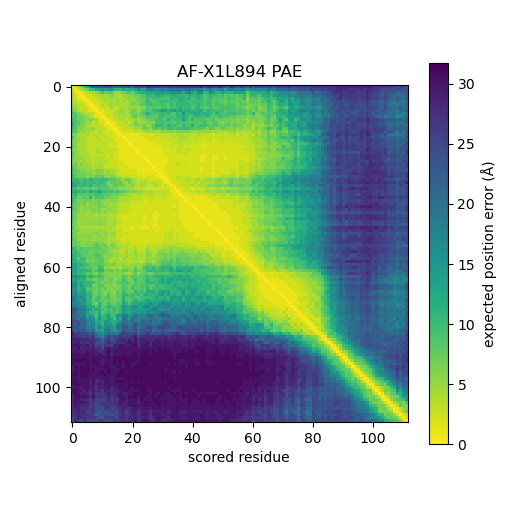43.00 87 THR A O 1
ATOM 736 N N . SER A 1 88 ? 43.563 13.536 -20.810 1.00 40.09 88 SER A N 1
ATOM 737 C CA . SER A 1 88 ? 44.543 14.560 -21.130 1.00 40.09 88 SER A CA 1
ATOM 738 C C . SER A 1 88 ? 45.523 13.896 -22.090 1.00 40.09 88 SER A C 1
ATOM 740 O O . SER A 1 88 ? 46.308 13.034 -21.699 1.00 40.09 88 SER A O 1
ATOM 742 N N . GLN A 1 89 ? 45.413 14.231 -23.372 1.00 46.94 89 GLN A N 1
ATOM 743 C CA . GLN A 1 89 ? 46.488 14.031 -24.331 1.00 46.94 89 GLN A CA 1
ATOM 744 C C . GLN A 1 89 ? 47.607 14.977 -23.933 1.00 46.94 89 GLN A C 1
ATOM 746 O O . GLN A 1 89 ? 47.673 16.065 -24.470 1.00 46.94 89 GLN A O 1
ATOM 751 N N . ASP A 1 90 ? 48.407 14.575 -22.949 1.00 44.12 90 ASP A N 1
ATOM 752 C CA . ASP A 1 90 ? 49.773 15.036 -22.754 1.00 44.12 90 ASP A CA 1
ATOM 753 C C . ASP A 1 90 ? 50.499 14.011 -21.869 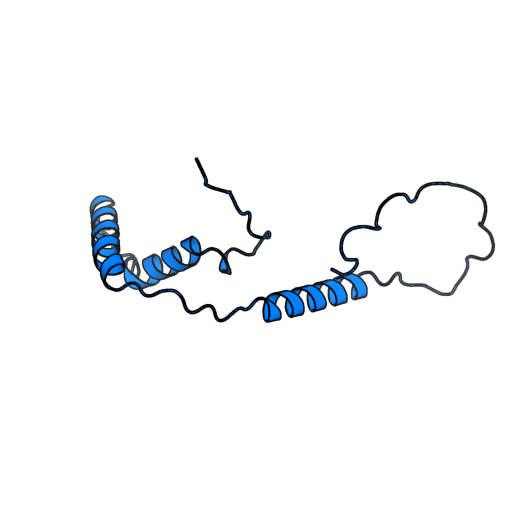1.00 44.12 90 ASP A C 1
ATOM 755 O O . ASP A 1 90 ? 50.187 13.840 -20.693 1.00 44.12 90 ASP A O 1
ATOM 759 N N . SER A 1 91 ? 51.512 13.370 -22.459 1.00 44.66 91 SER A N 1
ATOM 760 C CA . SER A 1 91 ? 52.604 12.643 -21.788 1.00 44.66 91 SER A CA 1
ATOM 761 C C . SER A 1 91 ? 52.320 11.242 -21.218 1.00 44.66 91 SER A C 1
ATOM 763 O O . SER A 1 91 ? 52.345 11.085 -20.008 1.00 44.66 91 SER A O 1
ATOM 765 N N . ILE A 1 92 ? 52.194 10.198 -22.054 1.00 40.66 92 ILE A N 1
ATOM 766 C CA . ILE A 1 92 ? 52.734 8.854 -21.720 1.00 40.66 92 ILE A CA 1
ATOM 767 C C . ILE A 1 92 ? 53.255 8.188 -23.008 1.00 40.66 92 ILE A C 1
ATOM 769 O O . ILE A 1 92 ? 52.656 7.266 -23.560 1.00 40.66 92 ILE A O 1
ATOM 773 N N . SER A 1 93 ? 54.385 8.689 -23.503 1.00 40.72 93 SER A N 1
ATOM 774 C CA . SER A 1 93 ? 55.363 7.841 -24.188 1.00 40.72 93 SER A CA 1
ATOM 775 C C . SER A 1 93 ? 56.355 7.424 -23.106 1.00 40.72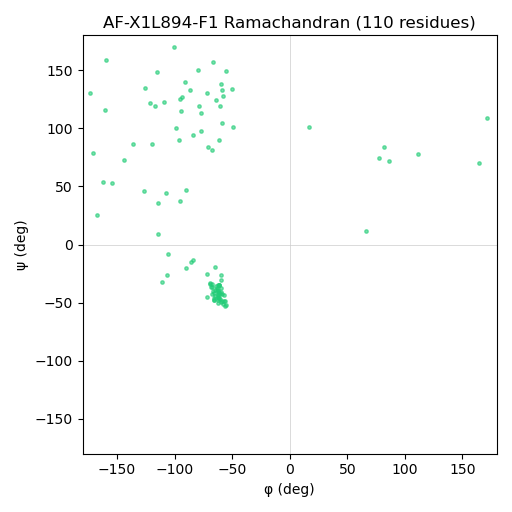 93 SER A C 1
ATOM 777 O O . SER A 1 93 ? 56.875 8.300 -22.430 1.00 40.72 93 SER A O 1
ATOM 779 N N . GLU A 1 94 ? 56.596 6.122 -22.964 1.00 45.62 94 GLU A N 1
ATOM 780 C CA . GLU A 1 94 ? 57.467 5.485 -21.958 1.00 45.62 94 GLU A CA 1
ATOM 781 C C . GLU A 1 94 ? 56.844 5.158 -20.593 1.00 45.62 94 GLU A C 1
ATOM 783 O O . GLU A 1 94 ? 57.216 5.732 -19.584 1.00 45.62 94 GLU A O 1
ATOM 788 N N . GLU A 1 95 ? 55.966 4.147 -20.542 1.00 39.34 95 GLU A N 1
ATOM 789 C CA . GLU A 1 95 ? 56.086 3.091 -19.513 1.00 39.34 95 GLU A CA 1
ATOM 790 C C . GLU A 1 95 ? 55.287 1.827 -19.894 1.00 39.34 95 GLU A C 1
ATOM 792 O O . GLU A 1 95 ? 54.443 1.316 -19.162 1.00 39.34 95 GLU A O 1
ATOM 797 N N . LEU A 1 96 ? 55.540 1.281 -21.087 1.00 40.62 96 LEU A N 1
ATOM 798 C CA . LEU A 1 96 ? 55.248 -0.131 -21.334 1.00 40.62 96 LEU A CA 1
ATOM 799 C C . LEU A 1 96 ? 56.445 -0.927 -20.826 1.00 40.62 96 LEU A C 1
ATOM 801 O O . LEU A 1 96 ? 57.403 -1.050 -21.577 1.00 40.62 96 LEU A O 1
ATOM 805 N N . LEU A 1 97 ? 56.393 -1.406 -19.574 1.00 43.00 97 LEU A N 1
ATOM 806 C CA . LEU A 1 97 ? 56.978 -2.675 -19.087 1.00 43.00 97 LEU A CA 1
ATOM 807 C C . LEU A 1 97 ? 57.053 -2.721 -17.543 1.00 43.00 97 LEU A C 1
ATOM 809 O O . LEU A 1 97 ? 58.137 -2.732 -16.975 1.00 43.00 97 LEU A O 1
ATOM 813 N N . SER A 1 98 ? 55.920 -2.828 -16.842 1.00 34.50 98 SER A N 1
ATOM 814 C CA . SER A 1 98 ? 55.856 -3.542 -15.552 1.00 34.50 98 SER A CA 1
ATOM 815 C C . SER A 1 98 ? 54.414 -3.635 -15.053 1.00 34.50 98 SER A C 1
ATOM 817 O O . SER A 1 98 ? 53.719 -2.631 -14.972 1.00 34.50 98 SER A O 1
ATOM 819 N N . GLY A 1 99 ? 53.967 -4.832 -14.667 1.00 30.62 99 GLY A N 1
ATOM 820 C CA . GLY A 1 99 ? 52.811 -4.971 -13.774 1.00 30.62 99 GLY A CA 1
ATOM 821 C C . GLY A 1 99 ? 51.542 -5.559 -14.388 1.00 30.62 99 GLY A C 1
ATOM 822 O O . GLY A 1 99 ? 50.541 -4.882 -14.593 1.00 30.62 99 GLY A O 1
ATOM 823 N N . ASN A 1 100 ? 51.539 -6.881 -14.555 1.00 45.38 100 ASN A N 1
ATOM 824 C CA . ASN A 1 100 ? 50.328 -7.703 -14.557 1.00 45.38 100 ASN A CA 1
ATOM 825 C C . ASN A 1 100 ? 49.429 -7.387 -13.341 1.00 45.38 100 ASN A C 1
ATOM 827 O O . ASN A 1 100 ? 49.690 -7.931 -12.267 1.00 45.38 100 ASN A O 1
ATOM 831 N N . LYS A 1 101 ? 48.349 -6.599 -13.494 1.00 47.12 101 LYS A N 1
ATOM 832 C CA . LYS A 1 101 ? 47.128 -6.729 -12.663 1.00 47.12 101 LYS A CA 1
ATOM 833 C C . LYS A 1 101 ? 45.933 -5.882 -13.130 1.00 47.12 101 LYS A C 1
ATOM 835 O O . LYS A 1 101 ? 45.586 -4.907 -12.484 1.00 47.12 101 LYS A O 1
ATOM 840 N N . ILE A 1 102 ? 45.198 -6.317 -14.154 1.00 36.47 102 ILE A N 1
ATOM 841 C CA . ILE A 1 102 ? 43.750 -6.033 -14.219 1.00 36.47 102 ILE A CA 1
ATOM 842 C C . ILE A 1 102 ? 43.030 -7.310 -14.659 1.00 36.47 102 ILE A C 1
ATOM 844 O O . ILE A 1 102 ? 42.786 -7.557 -15.835 1.00 36.47 102 ILE A O 1
ATOM 848 N N . GLN A 1 103 ? 42.712 -8.157 -13.679 1.00 39.94 103 GLN A N 1
ATOM 849 C CA . GLN A 1 103 ? 41.621 -9.114 -13.810 1.00 39.94 103 GLN A CA 1
ATOM 850 C C . GLN A 1 103 ? 40.340 -8.462 -13.276 1.00 39.94 103 GLN A C 1
ATOM 852 O O . GLN A 1 103 ? 40.357 -7.868 -12.200 1.00 39.94 103 GLN A O 1
ATOM 857 N N . LYS A 1 104 ? 39.235 -8.719 -13.988 1.00 44.47 104 LYS A N 1
ATOM 858 C CA . LYS A 1 104 ? 37.823 -8.558 -13.590 1.00 44.47 104 LYS A CA 1
ATOM 859 C C . LYS A 1 104 ? 37.208 -7.158 -13.694 1.00 44.47 104 LYS A C 1
ATOM 861 O O . LYS A 1 104 ? 36.982 -6.523 -12.680 1.00 44.47 104 LYS A O 1
ATOM 866 N N . THR A 1 105 ? 36.737 -6.810 -14.892 1.00 39.84 105 THR A N 1
ATOM 867 C CA . THR A 1 105 ? 35.402 -6.199 -15.106 1.00 39.84 105 THR A CA 1
ATOM 868 C C . THR A 1 105 ? 34.897 -6.503 -16.527 1.00 39.84 105 THR A C 1
ATOM 870 O O . THR A 1 105 ? 34.518 -5.625 -17.289 1.00 39.84 105 THR A O 1
ATOM 873 N N . SER A 1 106 ? 34.877 -7.783 -16.909 1.00 37.44 106 SER A N 1
ATOM 874 C CA . SER A 1 106 ? 34.083 -8.249 -18.054 1.00 37.44 106 SER A CA 1
ATOM 875 C C . SER A 1 106 ? 33.084 -9.278 -17.542 1.00 37.44 106 SER A C 1
ATOM 877 O O . SER A 1 106 ? 33.410 -10.452 -17.416 1.00 37.44 106 SER A O 1
ATOM 879 N N . SER A 1 107 ? 31.933 -8.793 -17.076 1.00 45.38 107 SER A N 1
ATOM 880 C CA . SER A 1 107 ? 30.701 -9.534 -16.745 1.00 45.38 107 SER A CA 1
ATOM 881 C C . SER A 1 107 ? 29.792 -8.512 -16.049 1.00 45.38 107 SER A C 1
ATOM 883 O O . SER A 1 107 ? 30.152 -8.002 -14.995 1.00 45.38 107 SER A O 1
ATOM 885 N N . ALA A 1 108 ? 28.701 -8.015 -16.630 1.00 39.56 108 ALA A N 1
ATOM 886 C CA . ALA A 1 108 ? 27.458 -8.775 -16.737 1.00 39.56 108 ALA A CA 1
ATOM 887 C C . ALA A 1 108 ? 26.431 -8.142 -17.712 1.00 39.56 108 ALA A C 1
ATOM 889 O O . ALA A 1 108 ? 25.232 -8.355 -17.562 1.00 39.56 108 ALA A O 1
ATOM 890 N N . TYR A 1 109 ? 26.866 -7.359 -18.707 1.00 34.72 109 TYR A N 1
ATOM 891 C CA . TYR A 1 109 ? 25.965 -6.751 -19.705 1.00 34.72 109 TYR A CA 1
ATOM 892 C C . TYR A 1 109 ? 26.395 -7.065 -21.143 1.00 34.72 109 TYR A C 1
ATOM 894 O O . TYR A 1 109 ? 26.457 -6.186 -21.995 1.00 34.72 109 TYR A O 1
ATOM 902 N N . ALA A 1 110 ? 26.718 -8.327 -21.421 1.00 34.34 110 ALA A N 1
ATOM 903 C CA . ALA A 1 110 ? 26.817 -8.818 -22.790 1.00 34.34 110 ALA A CA 1
ATOM 904 C C . ALA A 1 110 ? 25.508 -9.547 -23.125 1.00 34.34 110 ALA A C 1
ATOM 906 O O . ALA A 1 110 ? 25.273 -10.656 -22.662 1.00 34.34 110 ALA A O 1
ATOM 907 N N . TYR A 1 111 ? 24.640 -8.836 -23.845 1.00 32.06 111 TYR A N 1
ATOM 908 C CA . TYR A 1 111 ? 23.542 -9.315 -24.689 1.00 32.06 111 TYR A CA 1
ATOM 909 C C . TYR A 1 111 ? 23.073 -10.771 -24.495 1.00 32.06 111 TYR A C 1
ATOM 911 O O . TYR A 1 111 ? 23.645 -11.680 -25.087 1.00 32.06 111 TYR A O 1
ATOM 919 N N . THR A 1 112 ? 21.962 -10.956 -23.772 1.00 39.81 112 THR A N 1
ATOM 920 C CA . THR A 1 112 ? 20.899 -11.944 -24.067 1.00 39.81 112 THR A CA 1
ATOM 921 C C . THR A 1 112 ? 19.550 -11.397 -23.600 1.00 39.81 112 THR A C 1
ATOM 923 O O . THR A 1 112 ? 19.516 -10.718 -22.548 1.00 39.81 112 THR A O 1
#